Protein AF-A0A6C0LKT4-F1 (afdb_monomer)

Organism: NCBI:txid1070528

Radius of gyration: 14.98 Å; Cα contacts (8 Å, |Δi|>4): 154; chains: 1; bounding box: 38×37×37 Å

Secondary structure (DSSP, 8-state):
----PPP--TT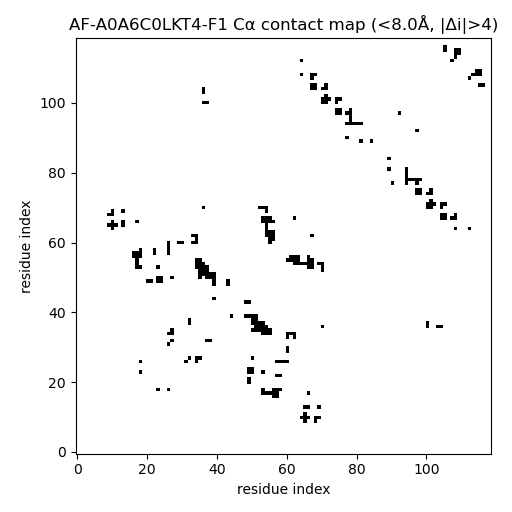TTHHHHS--THHHHHHHHHHGGGTBSS---GGG-STT-PPS-B-BPTT---B-HHHHHHHHHHHHHTTS-GGGS-GGG--SS-HHHHHHHHHHHHHHHHHHH------

pLDDT: mean 83.54, std 14.5, range [35.31, 95.44]

Mean predicted aligned error: 6.66 Å

Sequence (119 aa):
MANKTRKRVPWSGWSKIAPSGKQRTQMYKKCGNKCFLGTKTKKETNPGSDPGFPICKKNTCKISKKGTYAAYVRAREWGNKRRTYKGRSKPRFPQNYYTRIARKAKRILKNMFNVTIKK

Foldseek 3Di:
DPPPDPPDDLLPPVVVFPDDWVQQVVCCVVQNCLFAVADCDPVNVPRGRGGHQGQDGGPDSDGDLSSLVVLLVVLVVQLDDQVVDDDPRHDDDDSVSSVSSNVVSQVCCCPVVVDHDDD

Solvent-accessible surface area (backbone atoms only — not comparable to full-ato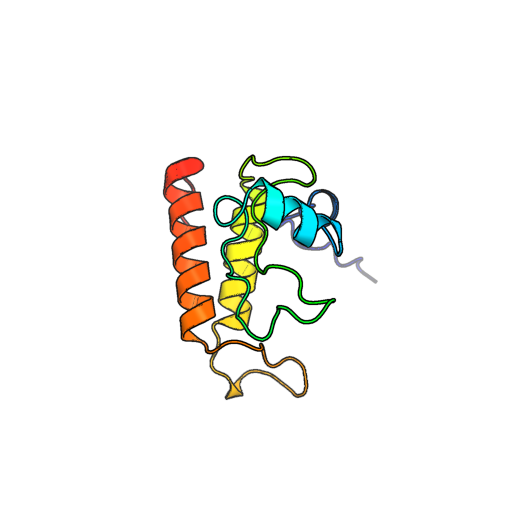m values): 6971 Å² total; per-residue (Å²): 130,86,80,80,73,77,81,91,50,89,34,66,70,33,81,82,42,45,53,59,66,71,51,30,47,55,46,39,74,74,44,34,71,83,30,22,70,35,73,77,51,87,90,38,75,52,94,85,57,59,52,36,47,54,21,21,38,52,101,48,82,49,78,31,75,31,26,29,47,43,33,22,52,53,17,52,69,52,36,46,64,79,87,78,45,66,80,88,68,55,66,93,65,59,40,69,58,24,46,51,37,23,52,53,27,47,49,48,36,35,75,77,64,73,40,84,81,83,132

Nearest PDB structures (foldseek):
  6dbv-assembly1_A  TM=3.074E-01  e=1.916E+00  Escherichia coli K-12
  6oes-assembly1_A  TM=2.998E-01  e=4.236E+00  Mus musculus
  6cg0-assembly1_C  TM=3.347E-01  e=6.109E+00  Mus musculus
  6dbq-assembly1_C  TM=3.021E-01  e=4.502E+00  Escherichia coli K-12

Structure (mmCIF, N/CA/C/O backbone):
data_AF-A0A6C0LKT4-F1
#
_entry.id   AF-A0A6C0LKT4-F1
#
loop_
_atom_site.group_PDB
_atom_site.id
_atom_site.type_symbol
_atom_site.label_atom_id
_atom_site.label_alt_id
_atom_site.label_comp_id
_atom_site.label_asym_id
_atom_site.label_entity_id
_atom_site.label_seq_id
_atom_site.pdbx_PDB_ins_code
_atom_site.Cartn_x
_atom_site.Cartn_y
_atom_site.Cartn_z
_atom_site.occupancy
_atom_site.B_iso_or_equiv
_atom_site.auth_seq_id
_atom_site.auth_comp_id
_atom_site.auth_asym_id
_atom_site.auth_atom_id
_atom_site.pdbx_PDB_model_num
ATOM 1 N N . MET A 1 1 ? -27.394 -13.636 -21.872 1.00 49.47 1 MET A N 1
ATOM 2 C CA . MET A 1 1 ? -25.984 -13.361 -21.501 1.00 49.47 1 MET A CA 1
ATOM 3 C C . MET A 1 1 ? -25.860 -13.456 -19.986 1.00 49.47 1 MET A C 1
ATOM 5 O O . MET A 1 1 ? -26.481 -12.660 -19.296 1.00 49.47 1 MET A O 1
ATOM 9 N N . ALA A 1 2 ? -25.143 -14.444 -19.445 1.00 55.22 2 ALA A N 1
ATOM 10 C CA . ALA A 1 2 ? -24.955 -14.541 -17.997 1.00 55.22 2 ALA A CA 1
ATOM 11 C C . ALA A 1 2 ? -24.184 -13.306 -17.498 1.00 55.22 2 ALA A C 1
ATOM 13 O O . ALA A 1 2 ? -23.037 -13.084 -17.894 1.00 55.22 2 ALA A O 1
ATOM 14 N N . ASN A 1 3 ? -24.812 -12.481 -16.655 1.00 62.38 3 ASN A N 1
ATOM 15 C CA . ASN A 1 3 ? -24.164 -11.321 -16.048 1.00 62.38 3 ASN A CA 1
ATOM 16 C C . ASN A 1 3 ? -22.976 -11.803 -15.206 1.00 62.38 3 ASN A C 1
ATOM 18 O O . AS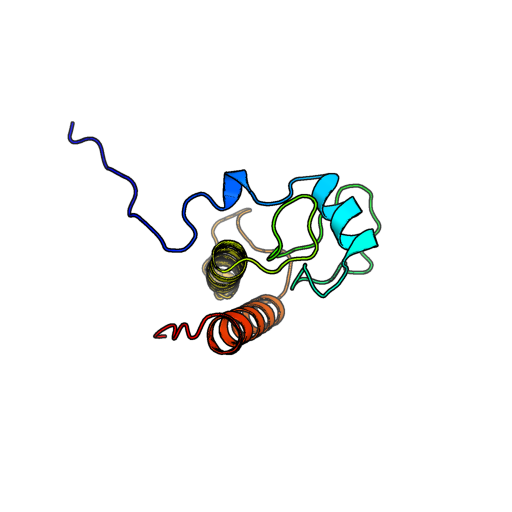N A 1 3 ? -23.147 -12.370 -14.127 1.00 62.38 3 ASN A O 1
ATOM 22 N N . LYS A 1 4 ? -21.755 -11.600 -15.713 1.00 62.22 4 LYS A N 1
ATOM 23 C CA . LYS A 1 4 ? -20.510 -12.008 -15.056 1.00 62.22 4 LYS A CA 1
ATOM 24 C C . LYS A 1 4 ? -20.331 -11.189 -13.777 1.00 62.22 4 LYS A C 1
ATOM 26 O O . LYS A 1 4 ? -19.776 -10.090 -13.794 1.00 62.22 4 LYS A O 1
ATOM 31 N N . THR A 1 5 ? -20.823 -11.708 -12.657 1.00 68.56 5 THR A N 1
ATOM 32 C CA . THR A 1 5 ? -20.659 -11.069 -11.351 1.00 68.56 5 THR A CA 1
ATOM 33 C C . THR A 1 5 ? -19.168 -11.006 -11.012 1.00 68.56 5 THR A C 1
ATOM 35 O O . THR A 1 5 ? -18.410 -11.967 -11.171 1.00 68.56 5 THR A O 1
ATOM 38 N N . ARG A 1 6 ? -18.686 -9.825 -10.605 1.00 71.44 6 ARG A N 1
ATOM 39 C CA . ARG A 1 6 ? -17.270 -9.660 -10.244 1.00 71.44 6 ARG A CA 1
ATOM 40 C C . ARG A 1 6 ? -16.970 -10.508 -9.008 1.00 71.44 6 ARG A C 1
ATOM 42 O O . ARG A 1 6 ? -17.676 -10.399 -8.006 1.00 71.44 6 ARG A O 1
ATOM 49 N N . LYS A 1 7 ? -15.888 -11.297 -9.056 1.00 79.50 7 LYS A N 1
ATOM 50 C CA . LYS A 1 7 ? -15.408 -12.090 -7.912 1.00 79.50 7 LYS A CA 1
ATOM 51 C C . LYS A 1 7 ? -15.291 -11.201 -6.666 1.00 79.50 7 LYS A C 1
ATOM 53 O O . LYS A 1 7 ? -14.658 -10.141 -6.712 1.00 79.50 7 LYS A O 1
ATOM 58 N N . ARG A 1 8 ? -15.892 -11.627 -5.547 1.00 85.06 8 ARG A N 1
ATOM 59 C CA . ARG A 1 8 ? -15.775 -10.929 -4.257 1.00 85.06 8 ARG A CA 1
ATOM 60 C C . ARG A 1 8 ? -14.357 -11.104 -3.722 1.00 85.06 8 ARG A C 1
ATOM 62 O O . ARG A 1 8 ? -13.978 -12.176 -3.270 1.00 85.06 8 ARG A O 1
ATOM 69 N N . VAL A 1 9 ? -13.571 -10.034 -3.790 1.00 90.19 9 VAL A N 1
ATOM 70 C CA . VAL A 1 9 ? -12.185 -10.005 -3.309 1.00 90.19 9 VAL A CA 1
ATOM 71 C C . VAL A 1 9 ? -12.074 -9.318 -1.938 1.00 90.19 9 VAL A C 1
ATOM 73 O O . VAL A 1 9 ? -12.871 -8.420 -1.645 1.00 90.19 9 VAL A O 1
ATOM 76 N N . PRO A 1 10 ? -11.073 -9.660 -1.101 1.00 90.38 10 PRO A N 1
ATOM 77 C CA . PRO A 1 10 ? -10.882 -9.060 0.228 1.00 90.38 10 PRO A CA 1
ATOM 78 C C . PRO A 1 10 ? -10.721 -7.530 0.241 1.00 90.38 10 PRO A C 1
ATOM 80 O O . PRO A 1 10 ? -11.032 -6.877 1.235 1.00 90.38 10 PRO A O 1
ATOM 83 N N . TRP A 1 11 ? -10.262 -6.936 -0.864 1.00 91.19 11 TRP A N 1
ATOM 84 C CA . TRP A 1 11 ? -10.145 -5.482 -1.039 1.00 91.19 11 TRP A CA 1
ATOM 85 C C . TRP A 1 11 ? -11.351 -4.846 -1.749 1.00 91.19 11 TRP A C 1
ATOM 87 O O . TRP A 1 11 ? -11.295 -3.687 -2.167 1.00 91.19 11 TRP A O 1
ATOM 97 N N . SER A 1 12 ? -12.455 -5.580 -1.902 1.00 90.25 12 SER A N 1
ATOM 98 C CA . SER A 1 12 ? -13.667 -5.061 -2.535 1.00 90.25 12 SER A CA 1
ATOM 99 C C . SER A 1 12 ? -14.222 -3.846 -1.781 1.00 90.25 12 SER A C 1
ATOM 101 O O . SER A 1 12 ? -14.253 -3.775 -0.544 1.00 90.25 12 SER A O 1
ATOM 103 N N . GLY A 1 13 ? -14.623 -2.837 -2.557 1.00 90.00 13 GLY A N 1
ATOM 104 C CA . GLY A 1 13 ? -15.084 -1.548 -2.042 1.00 90.00 13 GLY A CA 1
ATOM 105 C C . GLY A 1 13 ? -13.970 -0.604 -1.580 1.00 90.00 13 GLY A C 1
ATOM 106 O O . GLY A 1 13 ? -14.288 0.504 -1.159 1.00 90.00 13 GLY A O 1
ATOM 107 N N . TRP A 1 14 ? -12.684 -0.982 -1.684 1.00 93.00 14 TRP A N 1
ATOM 108 C CA . TRP A 1 14 ? -11.569 -0.091 -1.335 1.00 93.00 14 TRP A CA 1
ATOM 109 C C . TRP A 1 14 ? -11.618 1.235 -2.101 1.00 93.00 14 TRP A C 1
ATOM 111 O O . TRP A 1 14 ? -11.431 2.280 -1.497 1.00 93.00 14 TRP A O 1
ATOM 121 N N . SER A 1 15 ? -11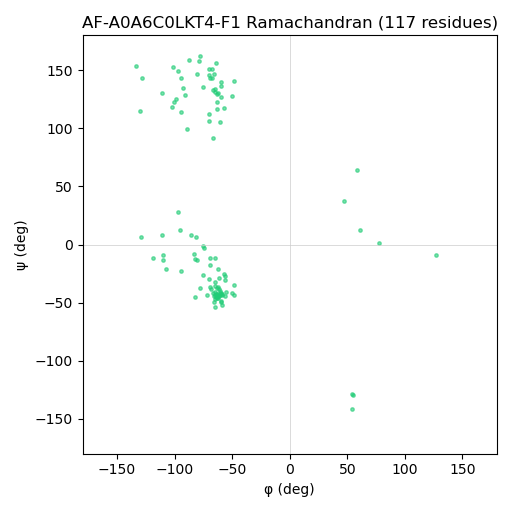.958 1.223 -3.391 1.00 88.69 15 SER A N 1
ATOM 122 C CA . SER A 1 15 ? -12.033 2.438 -4.218 1.00 88.69 15 SER A CA 1
ATOM 123 C C . SER A 1 15 ? -12.978 3.515 -3.672 1.00 88.69 15 SER A C 1
ATOM 125 O O . SER A 1 15 ? -12.710 4.694 -3.858 1.00 88.69 15 SER A O 1
ATOM 127 N N . LYS A 1 16 ? -14.046 3.134 -2.959 1.00 90.69 16 LYS A N 1
ATOM 128 C CA . LYS A 1 16 ? -15.013 4.078 -2.369 1.00 90.69 16 LYS A CA 1
ATOM 129 C C . LYS A 1 16 ? -14.467 4.786 -1.118 1.00 90.69 16 LYS A C 1
ATOM 131 O O . LYS A 1 16 ? -14.901 5.888 -0.770 1.00 90.69 16 LYS A O 1
ATOM 136 N N . ILE A 1 17 ? -13.529 4.139 -0.425 1.00 92.81 17 ILE A N 1
ATOM 137 C CA . ILE A 1 17 ? -12.959 4.592 0.855 1.00 92.81 17 ILE A CA 1
ATOM 138 C C . ILE A 1 17 ? -11.500 5.044 0.746 1.00 92.81 17 ILE A C 1
ATOM 140 O O . ILE A 1 17 ? -10.985 5.661 1.679 1.00 92.81 17 ILE A O 1
ATOM 144 N N . ALA A 1 18 ? -10.831 4.736 -0.361 1.00 91.62 18 ALA A N 1
ATOM 145 C CA . ALA A 1 18 ? -9.465 5.144 -0.632 1.00 91.62 18 ALA A CA 1
ATOM 146 C C . ALA A 1 18 ? -9.391 6.658 -0.883 1.00 91.62 18 ALA A C 1
ATOM 148 O O . ALA A 1 18 ? -10.315 7.223 -1.471 1.00 91.62 18 ALA A O 1
ATOM 149 N N . PRO A 1 19 ? -8.297 7.324 -0.483 1.00 90.81 19 PRO A N 1
ATOM 150 C CA . PRO A 1 19 ? -8.047 8.696 -0.904 1.00 90.81 19 PRO A CA 1
ATOM 151 C C . PRO A 1 19 ? -7.708 8.767 -2.398 1.00 90.81 19 PRO A C 1
ATOM 153 O O . PRO A 1 19 ? -6.980 7.913 -2.913 1.00 90.81 19 PRO A O 1
ATOM 156 N N . SER A 1 20 ? -8.168 9.821 -3.074 1.00 87.56 20 SER A N 1
ATOM 157 C CA . SER A 1 20 ? -7.924 10.067 -4.504 1.00 87.56 20 SER A CA 1
ATOM 158 C C . SER A 1 20 ? -7.366 11.468 -4.778 1.00 87.56 20 SER A C 1
ATOM 160 O O . SER A 1 20 ? -7.770 12.436 -4.132 1.00 87.56 20 SER A O 1
ATOM 162 N N . GLY A 1 21 ? -6.457 11.591 -5.753 1.00 84.31 21 GLY A N 1
ATOM 163 C CA . GLY A 1 21 ? -5.933 12.877 -6.229 1.00 84.31 21 GLY A CA 1
ATOM 164 C C . GLY A 1 21 ? -5.362 13.748 -5.109 1.00 84.31 21 GLY A C 1
ATOM 165 O O . GLY A 1 21 ? -4.622 13.278 -4.241 1.00 84.31 21 GLY A O 1
ATOM 166 N N . LYS A 1 22 ? -5.810 15.013 -5.054 1.00 85.06 22 LYS A N 1
ATOM 167 C CA . LYS A 1 22 ? -5.410 16.001 -4.031 1.00 85.06 22 LYS A CA 1
ATOM 168 C C . LYS A 1 22 ? -5.498 15.460 -2.595 1.00 85.06 22 LYS A C 1
ATOM 170 O O . LYS A 1 22 ? -4.619 15.761 -1.785 1.00 85.06 22 LYS A O 1
ATOM 175 N N . GLN A 1 23 ? -6.474 14.596 -2.295 1.00 87.19 23 GLN A N 1
ATOM 176 C CA . GLN A 1 23 ? -6.613 13.982 -0.970 1.00 87.19 23 GLN A CA 1
ATOM 177 C C . GLN A 1 23 ? -5.410 13.108 -0.605 1.00 87.19 23 GLN A C 1
ATOM 179 O O . GLN A 1 23 ? -4.985 13.105 0.547 1.00 87.19 23 GLN A O 1
ATOM 184 N N . ARG A 1 24 ? -4.812 12.387 -1.564 1.00 87.75 24 ARG A N 1
ATOM 185 C CA . ARG A 1 24 ? -3.607 11.576 -1.316 1.00 87.75 24 ARG A CA 1
ATOM 186 C C . ARG A 1 24 ? -2.440 12.467 -0.929 1.00 87.75 24 ARG A C 1
ATOM 188 O O . ARG A 1 24 ? -1.722 12.158 0.017 1.00 87.75 24 ARG A O 1
ATOM 195 N N . THR A 1 25 ? -2.287 13.596 -1.614 1.00 85.31 25 THR A N 1
ATOM 196 C CA . THR A 1 25 ? -1.245 14.576 -1.302 1.00 85.31 25 THR A CA 1
ATOM 197 C C .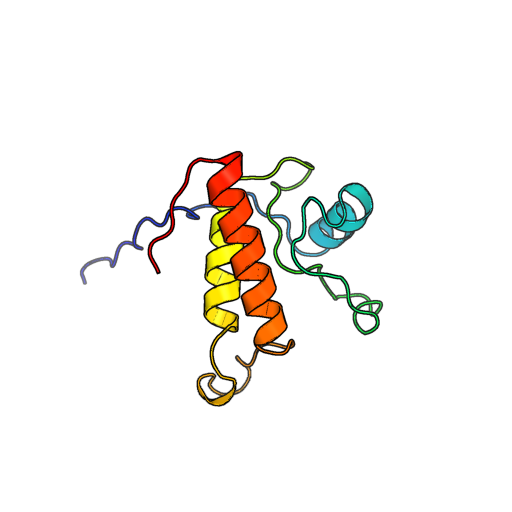 THR A 1 25 ? -1.439 15.205 0.078 1.00 85.31 25 THR A C 1
ATOM 199 O O . THR A 1 25 ? -0.485 15.242 0.853 1.00 85.31 25 THR A O 1
ATOM 202 N N . GLN A 1 26 ? -2.655 15.636 0.424 1.00 87.62 26 GLN A N 1
ATOM 203 C CA . GLN A 1 26 ? -2.961 16.186 1.752 1.00 87.62 26 GLN A CA 1
ATOM 204 C C . GLN A 1 26 ? -2.759 15.149 2.862 1.00 87.62 26 GLN A C 1
ATOM 206 O O . GLN A 1 26 ? -2.095 15.415 3.862 1.00 87.62 26 GLN A O 1
ATOM 211 N N . MET A 1 27 ? -3.255 13.928 2.665 1.00 89.56 27 MET A N 1
ATOM 212 C CA . MET A 1 27 ? -3.072 12.850 3.631 1.00 89.56 27 MET A CA 1
ATOM 213 C C . MET A 1 27 ? -1.614 12.438 3.788 1.00 89.56 27 MET A C 1
ATOM 215 O O . MET A 1 27 ? -1.218 12.047 4.879 1.00 89.56 27 MET A O 1
ATOM 219 N N . TYR A 1 28 ? -0.801 12.514 2.739 1.00 87.31 28 TYR A N 1
ATOM 220 C CA . TYR A 1 28 ? 0.627 12.245 2.864 1.00 87.31 28 TYR A CA 1
ATOM 221 C C . TYR A 1 28 ? 1.344 13.335 3.656 1.00 87.31 28 TYR A C 1
ATOM 223 O O . TYR A 1 28 ? 2.207 13.002 4.457 1.00 87.31 28 TYR A O 1
ATOM 231 N N . LYS A 1 29 ? 0.953 14.610 3.514 1.00 86.44 29 LYS A N 1
ATOM 232 C CA . LYS A 1 29 ? 1.463 15.684 4.383 1.00 86.44 29 LYS A CA 1
ATOM 233 C C . LYS A 1 29 ? 1.110 15.436 5.857 1.00 86.44 29 LYS A C 1
ATOM 235 O O . LYS A 1 29 ? 1.949 15.653 6.717 1.00 86.44 29 LYS A O 1
ATOM 240 N N . LYS A 1 30 ? -0.103 14.942 6.141 1.00 89.06 30 LYS A N 1
ATOM 241 C CA . LYS A 1 30 ? -0.595 14.719 7.514 1.00 89.06 30 LYS A CA 1
ATOM 242 C C . LYS A 1 30 ? -0.120 13.407 8.155 1.00 89.06 30 LYS A C 1
ATOM 244 O O . LYS A 1 30 ? 0.245 13.385 9.320 1.00 89.06 30 LYS A O 1
ATOM 249 N N . CYS A 1 31 ? -0.183 12.297 7.422 1.00 90.12 31 CYS A N 1
ATOM 250 C CA . CYS A 1 31 ? 0.066 10.949 7.944 1.00 90.12 31 CYS A CA 1
ATOM 251 C C . CYS A 1 31 ? 1.401 10.346 7.468 1.00 90.12 31 CYS A C 1
ATOM 253 O O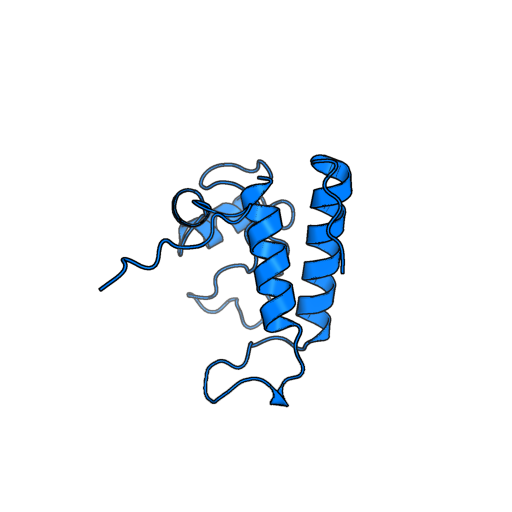 . CYS A 1 31 ? 1.878 9.372 8.051 1.00 90.12 31 CYS A O 1
ATOM 255 N N . GLY A 1 32 ? 1.964 10.848 6.365 1.00 86.81 32 GLY A N 1
ATOM 256 C CA . GLY A 1 32 ? 3.223 10.374 5.789 1.00 86.81 32 GLY A CA 1
ATOM 257 C C . GLY A 1 32 ? 3.277 8.869 5.506 1.00 86.81 32 GLY A C 1
ATOM 258 O O . GLY A 1 32 ? 2.297 8.231 5.103 1.00 86.81 32 GLY A O 1
ATOM 259 N N . ASN A 1 33 ? 4.451 8.291 5.763 1.00 85.38 33 ASN A N 1
ATOM 260 C CA . ASN A 1 33 ? 4.786 6.891 5.482 1.00 85.38 33 ASN A CA 1
ATOM 261 C C . ASN A 1 33 ? 3.971 5.871 6.297 1.00 85.38 33 ASN A C 1
ATOM 263 O O . ASN A 1 33 ? 3.985 4.682 5.981 1.00 85.38 33 ASN A O 1
ATOM 267 N N . LYS A 1 34 ? 3.230 6.313 7.322 1.00 88.38 34 LYS A N 1
ATOM 268 C CA . LYS A 1 34 ? 2.296 5.452 8.061 1.00 88.38 34 LYS A CA 1
ATOM 269 C C . LYS A 1 34 ? 1.147 4.974 7.175 1.00 88.38 34 LYS A C 1
ATOM 271 O O . LYS A 1 34 ? 0.680 3.850 7.320 1.00 88.38 34 LYS A O 1
ATOM 276 N N . CYS A 1 35 ? 0.688 5.831 6.263 1.00 90.50 35 CYS A N 1
ATOM 277 C CA . CYS A 1 35 ? -0.493 5.583 5.436 1.00 90.50 35 CYS A CA 1
ATOM 278 C C . CYS A 1 35 ? -0.194 5.334 3.962 1.00 90.50 35 CYS A C 1
ATOM 280 O O . CYS A 1 35 ? -1.098 4.933 3.225 1.00 90.50 35 CYS A O 1
ATOM 282 N N . PHE A 1 36 ? 1.051 5.545 3.545 1.00 90.12 36 PHE A N 1
ATOM 283 C CA . PHE A 1 36 ? 1.504 5.366 2.176 1.00 90.12 36 PHE A CA 1
ATOM 284 C C . PHE A 1 36 ? 2.758 4.504 2.185 1.00 90.12 36 PHE A C 1
ATOM 286 O O . PHE A 1 36 ? 3.788 4.885 2.735 1.00 90.12 36 PHE A O 1
ATOM 293 N N . LEU A 1 37 ? 2.659 3.313 1.594 1.00 87.62 37 LEU A N 1
ATOM 294 C CA . LEU A 1 37 ? 3.790 2.384 1.531 1.00 87.62 37 LEU A CA 1
ATOM 295 C C . LEU A 1 37 ? 4.773 2.726 0.406 1.00 87.62 37 LEU A C 1
ATOM 297 O O . LEU A 1 37 ? 5.881 2.186 0.385 1.00 87.62 37 LEU A O 1
ATOM 301 N N . GLY A 1 38 ? 4.367 3.603 -0.516 1.00 77.88 38 GLY A N 1
ATOM 302 C CA . GLY A 1 38 ? 5.234 4.202 -1.520 1.00 77.88 38 GLY A CA 1
ATOM 303 C C . GLY A 1 38 ? 5.767 5.559 -1.068 1.00 77.88 38 GLY A C 1
ATOM 304 O O . GLY A 1 38 ? 5.067 6.339 -0.430 1.00 77.88 38 GLY A O 1
ATOM 305 N N . THR A 1 39 ? 7.014 5.842 -1.425 1.00 67.50 39 THR A N 1
ATOM 306 C CA . THR A 1 39 ? 7.654 7.146 -1.212 1.00 67.50 39 THR A CA 1
ATOM 307 C C . THR A 1 39 ? 7.234 8.143 -2.285 1.00 67.50 39 THR A C 1
ATOM 309 O O . THR A 1 39 ? 7.126 7.749 -3.447 1.00 67.50 39 THR A O 1
ATOM 312 N N . LYS A 1 40 ? 7.137 9.430 -1.928 1.00 61.81 40 LYS A N 1
ATOM 313 C CA . LYS A 1 40 ? 7.331 10.514 -2.900 1.00 61.81 40 LYS A CA 1
ATOM 314 C C . LYS A 1 40 ? 8.810 10.560 -3.290 1.00 61.81 40 LYS A C 1
ATOM 316 O O . LYS A 1 40 ? 9.664 10.819 -2.449 1.00 61.81 40 LYS A O 1
ATOM 321 N N . THR A 1 41 ? 9.141 10.237 -4.528 1.00 54.09 41 THR A N 1
ATOM 322 C CA . THR A 1 41 ? 10.496 10.386 -5.071 1.00 54.09 41 THR A CA 1
ATOM 323 C C . THR A 1 41 ? 10.782 11.840 -5.455 1.00 54.09 41 THR A C 1
ATOM 325 O O . THR A 1 41 ? 9.874 12.624 -5.692 1.00 54.09 41 THR A O 1
ATOM 328 N N . LYS A 1 42 ? 12.058 12.238 -5.530 1.00 42.19 42 LYS A N 1
ATOM 329 C CA . LYS A 1 42 ? 12.451 13.632 -5.823 1.00 42.19 42 LYS A CA 1
ATOM 330 C C . LYS A 1 42 ? 12.005 14.140 -7.209 1.00 42.19 42 LYS A C 1
ATOM 332 O O . LYS A 1 42 ? 11.847 15.334 -7.377 1.00 42.19 42 LYS A O 1
ATOM 337 N N . LYS A 1 43 ? 11.721 13.254 -8.178 1.00 42.12 43 LYS A N 1
ATOM 338 C CA . LYS A 1 43 ? 11.079 13.597 -9.472 1.00 42.12 43 LYS A CA 1
ATOM 339 C C . LYS A 1 43 ? 9.540 13.720 -9.381 1.00 42.12 43 LYS A C 1
ATOM 341 O O . LYS A 1 43 ? 8.870 13.807 -10.405 1.00 42.12 43 LYS A O 1
ATOM 346 N N . GLU A 1 44 ? 8.969 13.637 -8.177 1.00 45.81 44 GLU A N 1
ATOM 347 C CA . GLU A 1 44 ? 7.530 13.735 -7.857 1.00 45.81 44 GLU A CA 1
ATOM 348 C C . GLU A 1 44 ? 7.177 15.016 -7.082 1.00 45.81 44 GLU A C 1
ATOM 350 O O . GLU A 1 44 ? 6.045 15.177 -6.628 1.00 45.81 44 GLU A O 1
ATOM 355 N N . THR A 1 45 ? 8.127 15.945 -6.942 1.00 41.31 45 THR A N 1
ATOM 356 C CA . THR A 1 45 ? 7.857 17.339 -6.548 1.00 41.31 45 THR A CA 1
ATOM 357 C C . THR A 1 45 ? 7.118 18.119 -7.637 1.00 41.31 45 THR A C 1
ATOM 359 O O . THR A 1 45 ? 6.562 19.172 -7.339 1.00 41.31 45 THR A O 1
ATOM 362 N N . ASN A 1 46 ? 7.020 17.578 -8.858 1.00 43.38 46 ASN A N 1
ATOM 363 C CA . ASN A 1 46 ? 6.134 18.108 -9.890 1.00 43.38 46 ASN A CA 1
ATOM 364 C C . ASN A 1 46 ? 4.660 17.993 -9.436 1.00 43.38 46 ASN A C 1
ATOM 366 O O . ASN A 1 46 ? 4.231 16.896 -9.034 1.00 43.38 46 ASN A O 1
ATOM 370 N N . PRO A 1 47 ? 3.871 19.083 -9.504 1.00 35.31 47 PRO A N 1
ATOM 371 C CA . PRO A 1 47 ? 2.451 19.072 -9.162 1.00 35.31 47 PRO A CA 1
ATOM 372 C C . PRO A 1 47 ? 1.714 18.029 -10.020 1.00 35.31 47 PRO A C 1
ATOM 374 O O . PRO A 1 47 ? 1.723 18.101 -11.242 1.00 35.31 47 PRO A O 1
ATOM 377 N N . GLY A 1 48 ? 1.126 17.012 -9.375 1.00 42.47 48 GLY A N 1
ATOM 378 C CA . GLY A 1 48 ? 0.413 15.906 -10.044 1.00 42.47 48 GLY A CA 1
ATOM 379 C C . GLY A 1 48 ? 0.862 14.493 -9.648 1.00 42.47 48 GLY A C 1
ATOM 380 O O . GLY A 1 48 ? 0.201 13.515 -9.993 1.00 42.47 48 GLY A O 1
ATOM 381 N N . SER A 1 49 ? 1.952 14.356 -8.886 1.00 53.00 49 SER A N 1
ATOM 382 C CA . SER A 1 49 ? 2.460 13.046 -8.456 1.00 53.00 49 SER A CA 1
ATOM 383 C C . SER A 1 49 ? 1.845 12.591 -7.125 1.00 53.00 49 SER A C 1
ATOM 385 O O . SER A 1 49 ? 2.272 13.008 -6.043 1.00 53.00 49 SER A O 1
ATOM 387 N N . ASP A 1 50 ? 0.841 11.717 -7.183 1.00 58.84 50 ASP A N 1
ATOM 388 C CA . ASP A 1 50 ? 0.209 11.186 -5.974 1.00 58.84 50 ASP A CA 1
ATOM 389 C C . ASP A 1 50 ? 1.084 10.136 -5.263 1.00 58.84 50 ASP A C 1
ATOM 391 O O . ASP A 1 50 ? 1.569 9.198 -5.904 1.00 58.84 50 ASP A O 1
ATOM 395 N N . PRO A 1 51 ? 1.214 10.197 -3.922 1.00 63.88 51 PRO A N 1
ATOM 396 C CA . PRO A 1 51 ? 1.944 9.193 -3.161 1.00 63.88 51 PRO A CA 1
ATOM 397 C C . PRO A 1 51 ? 1.329 7.803 -3.358 1.00 63.88 51 PRO A C 1
ATOM 399 O O . PRO A 1 51 ? 0.118 7.576 -3.206 1.00 63.88 51 PRO A O 1
ATOM 402 N N . GLY A 1 52 ? 2.185 6.860 -3.749 1.00 79.50 52 GLY A N 1
ATOM 403 C CA . GLY A 1 52 ? 1.800 5.499 -4.098 1.00 79.50 52 GLY A CA 1
ATOM 404 C C . GLY A 1 52 ? 1.285 4.695 -2.903 1.00 79.50 52 GLY A C 1
ATOM 405 O O . GLY A 1 52 ? 1.712 4.887 -1.768 1.00 79.50 52 GLY A O 1
ATOM 406 N N . PHE A 1 53 ? 0.400 3.735 -3.182 1.00 88.94 53 PHE A N 1
ATOM 407 C CA . PHE A 1 53 ? -0.015 2.688 -2.236 1.00 88.94 53 PHE A CA 1
ATOM 408 C C . PHE A 1 53 ? -0.636 3.188 -0.918 1.00 88.94 53 PHE A C 1
ATOM 410 O O . PHE A 1 53 ? -0.072 2.943 0.154 1.00 88.94 53 PHE A O 1
ATOM 417 N N . PRO A 1 54 ? -1.804 3.857 -0.974 1.00 92.75 54 PRO A N 1
ATOM 418 C CA . PRO A 1 54 ? -2.549 4.223 0.218 1.00 92.75 54 PRO A CA 1
ATOM 419 C C . PRO A 1 54 ? -3.062 2.965 0.919 1.00 92.75 54 PRO A C 1
ATOM 421 O O . PRO A 1 54 ? -3.652 2.087 0.288 1.00 92.75 54 PRO A O 1
ATOM 424 N N . ILE A 1 55 ? -2.868 2.909 2.232 1.00 94.56 55 ILE A N 1
ATOM 425 C CA . ILE A 1 55 ? -3.379 1.838 3.097 1.00 94.56 55 ILE A CA 1
ATOM 426 C C . ILE A 1 55 ? -4.349 2.348 4.167 1.00 94.56 55 ILE A C 1
ATOM 428 O O . ILE A 1 55 ? -5.037 1.545 4.795 1.00 94.56 55 ILE A O 1
ATOM 432 N N . CYS A 1 56 ? -4.443 3.666 4.361 1.00 94.75 56 CYS A N 1
ATOM 433 C CA . CYS A 1 56 ? -5.388 4.294 5.286 1.00 94.75 56 CYS A CA 1
ATOM 434 C C . CYS A 1 56 ? -6.656 4.776 4.583 1.00 94.75 56 CYS A C 1
ATOM 436 O O . CYS A 1 56 ? -6.616 5.170 3.416 1.00 94.75 56 CYS A O 1
ATOM 438 N N . LYS A 1 57 ? -7.783 4.765 5.305 1.00 93.38 57 LYS A N 1
ATOM 439 C CA . LYS A 1 57 ? -9.057 5.300 4.795 1.00 93.38 57 LYS A CA 1
ATOM 440 C C . LYS A 1 57 ? -8.944 6.812 4.592 1.00 93.38 57 LYS A C 1
ATOM 442 O O . LYS A 1 57 ? -8.276 7.473 5.391 1.00 93.38 57 LYS A O 1
ATOM 447 N N . LYS A 1 58 ? -9.632 7.353 3.580 1.00 90.69 58 LYS A N 1
ATOM 448 C CA . LYS A 1 58 ? -9.697 8.800 3.321 1.00 90.69 58 LYS A CA 1
ATOM 449 C C . LYS A 1 58 ? -10.023 9.582 4.600 1.00 90.69 58 LYS A C 1
ATOM 451 O O . LYS A 1 58 ? -10.806 9.113 5.422 1.00 90.69 58 LYS A O 1
ATOM 456 N N . ASN A 1 59 ? -9.387 10.739 4.771 1.00 87.88 59 ASN A N 1
ATOM 457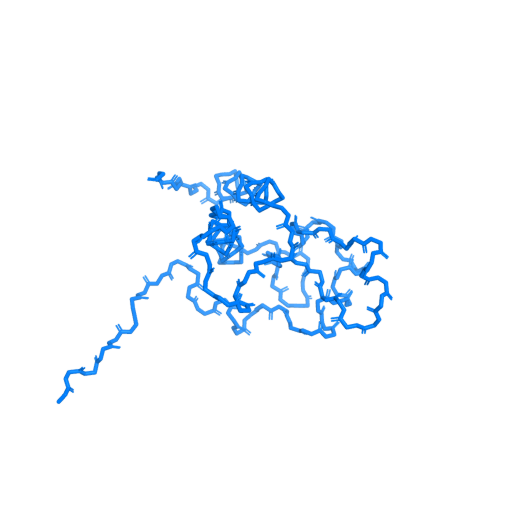 C CA . ASN A 1 59 ? -9.519 11.633 5.933 1.00 87.88 59 ASN A CA 1
ATOM 458 C C . ASN A 1 59 ? -9.100 11.035 7.291 1.00 87.88 59 ASN A C 1
ATOM 460 O O . ASN A 1 59 ? -9.351 11.636 8.331 1.00 87.88 59 ASN A O 1
ATOM 464 N N . THR A 1 60 ? -8.419 9.883 7.315 1.00 91.50 60 THR A N 1
ATOM 465 C CA . THR A 1 60 ? -7.936 9.263 8.560 1.00 91.50 60 THR A CA 1
ATOM 466 C C . THR A 1 60 ? -6.485 8.812 8.435 1.00 91.50 60 THR A C 1
ATOM 468 O O . THR A 1 60 ? -6.043 8.424 7.358 1.00 91.50 60 THR A O 1
ATOM 471 N N . CYS A 1 61 ? -5.761 8.747 9.553 1.00 92.12 61 CYS A N 1
ATOM 472 C CA . CYS A 1 61 ? -4.455 8.079 9.60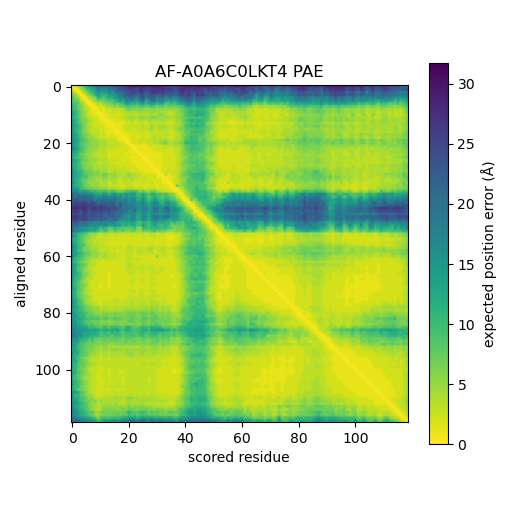5 1.00 92.12 61 CYS A CA 1
ATOM 473 C C . CYS A 1 61 ? -4.552 6.631 10.134 1.00 92.12 61 CYS A C 1
ATOM 475 O O . CYS A 1 61 ? -3.614 6.125 10.756 1.00 92.12 61 CYS A O 1
ATOM 477 N N . LYS A 1 62 ? -5.708 5.973 9.934 1.00 93.50 62 LYS A N 1
ATOM 478 C CA . LYS A 1 62 ? -5.990 4.612 10.415 1.00 93.50 62 LYS A CA 1
ATOM 479 C C . LYS A 1 62 ? -5.825 3.599 9.283 1.00 93.50 62 LYS A C 1
ATOM 481 O O . LYS A 1 62 ? -6.495 3.696 8.251 1.00 93.50 62 LYS A O 1
ATOM 486 N N . ILE A 1 63 ? -4.950 2.618 9.496 1.00 94.19 63 ILE A N 1
ATOM 487 C CA . ILE A 1 63 ? -4.665 1.549 8.532 1.00 94.19 63 ILE A CA 1
ATOM 488 C C . ILE A 1 63 ? -5.917 0.687 8.343 1.00 94.19 63 ILE A C 1
ATOM 490 O O . ILE A 1 63 ? -6.577 0.294 9.303 1.00 94.19 63 ILE A O 1
ATOM 494 N N . SER A 1 64 ? -6.255 0.388 7.091 1.00 95.19 64 SER A N 1
ATOM 495 C CA . SER A 1 64 ? -7.394 -0.448 6.729 1.00 95.19 64 SER A CA 1
ATOM 496 C C . SER A 1 64 ? -6.932 -1.771 6.142 1.00 95.19 64 SER A C 1
ATOM 498 O O . SER A 1 64 ? -6.206 -1.780 5.152 1.00 95.19 64 SER A O 1
ATOM 500 N N . LYS A 1 65 ? -7.474 -2.884 6.650 1.00 95.06 65 LYS A N 1
ATOM 501 C CA . LYS A 1 65 ? -7.274 -4.232 6.091 1.00 95.06 65 LYS A CA 1
ATOM 502 C C . LYS A 1 65 ? -7.494 -4.277 4.574 1.00 95.06 65 LYS A C 1
ATOM 504 O O . LYS A 1 65 ? -6.685 -4.853 3.851 1.00 95.06 65 LYS A O 1
ATOM 509 N N . LYS A 1 66 ? -8.552 -3.617 4.084 1.00 94.56 66 LYS A N 1
ATOM 510 C CA . LYS A 1 66 ? -8.881 -3.539 2.650 1.00 94.56 66 LYS A CA 1
ATOM 511 C C . LYS A 1 66 ? -7.822 -2.775 1.858 1.00 94.56 66 LYS A C 1
ATOM 513 O O . LYS A 1 66 ? -7.422 -3.228 0.791 1.00 94.56 66 LYS A O 1
ATOM 518 N N . GLY A 1 67 ? -7.354 -1.650 2.397 1.00 93.62 67 GLY A N 1
ATOM 519 C CA . GLY A 1 67 ? -6.318 -0.828 1.773 1.00 93.62 67 GLY A CA 1
ATOM 520 C C . GLY A 1 67 ? -4.971 -1.524 1.725 1.00 93.62 67 GLY A C 1
ATOM 521 O O . GLY A 1 67 ? -4.311 -1.525 0.690 1.00 93.62 67 GLY A O 1
ATOM 522 N N . THR A 1 68 ? -4.597 -2.210 2.803 1.00 95.44 68 THR A N 1
ATOM 523 C CA . THR A 1 68 ? -3.372 -3.007 2.831 1.00 95.44 68 THR A CA 1
ATOM 524 C C . THR A 1 68 ? -3.434 -4.174 1.842 1.00 95.44 68 THR A C 1
ATOM 526 O O . THR A 1 68 ? -2.459 -4.409 1.129 1.00 95.44 68 THR A O 1
ATOM 529 N N . TYR A 1 69 ? -4.578 -4.858 1.720 1.00 95.19 69 TYR A N 1
ATOM 530 C CA . TYR A 1 69 ? -4.771 -5.881 0.684 1.00 95.19 69 TYR A CA 1
ATOM 531 C C . TYR A 1 69 ? -4.688 -5.300 -0.731 1.00 95.19 69 TYR A C 1
ATOM 533 O O . TYR A 1 69 ? -3.984 -5.854 -1.572 1.00 95.19 69 TYR A O 1
ATOM 541 N N . ALA A 1 70 ? -5.353 -4.171 -0.991 1.00 94.38 70 ALA A N 1
ATOM 542 C CA . ALA A 1 70 ? -5.299 -3.502 -2.289 1.00 94.38 70 ALA A CA 1
ATOM 543 C C . ALA A 1 70 ? -3.860 -3.111 -2.659 1.00 94.38 70 ALA A C 1
ATOM 545 O O . ALA A 1 70 ? -3.417 -3.342 -3.785 1.00 94.38 70 ALA A O 1
ATOM 546 N N . ALA A 1 71 ? -3.109 -2.568 -1.697 1.00 94.25 71 ALA A N 1
ATOM 547 C CA . ALA A 1 71 ? -1.708 -2.217 -1.878 1.00 94.25 71 ALA A CA 1
ATOM 548 C C . ALA A 1 71 ? -0.840 -3.451 -2.164 1.00 94.25 71 ALA A C 1
ATOM 550 O O . ALA A 1 71 ? -0.003 -3.404 -3.064 1.00 94.25 71 ALA A O 1
ATOM 551 N N . TYR A 1 72 ? -1.060 -4.558 -1.446 1.00 95.06 72 TYR A N 1
ATOM 552 C CA . TYR A 1 72 ? -0.368 -5.824 -1.689 1.00 95.06 72 TYR A CA 1
ATOM 553 C C . TYR A 1 72 ? -0.605 -6.339 -3.114 1.00 95.06 72 TYR A C 1
ATOM 555 O O . TYR A 1 72 ? 0.359 -6.604 -3.832 1.00 95.06 72 TYR A O 1
ATOM 563 N N . VAL A 1 73 ? -1.869 -6.439 -3.535 1.00 93.06 73 VAL A N 1
ATOM 564 C CA . VAL A 1 73 ? -2.244 -6.942 -4.866 1.00 93.06 73 VAL A CA 1
ATOM 565 C C . VAL A 1 73 ? -1.631 -6.069 -5.951 1.00 93.06 73 VAL A C 1
ATOM 567 O O . VAL A 1 73 ? -0.924 -6.574 -6.821 1.00 93.06 73 VAL A O 1
ATOM 570 N N . ARG A 1 74 ? -1.790 -4.745 -5.843 1.00 91.62 74 ARG A N 1
ATOM 571 C CA . ARG A 1 74 ? -1.244 -3.814 -6.832 1.00 91.62 74 ARG A CA 1
ATOM 572 C C . ARG A 1 74 ? 0.280 -3.888 -6.926 1.00 91.62 74 ARG A C 1
ATOM 574 O O . ARG A 1 74 ? 0.845 -3.812 -8.013 1.00 91.62 74 ARG A O 1
ATOM 581 N N . ALA A 1 75 ? 0.957 -4.058 -5.794 1.00 92.19 75 ALA A N 1
ATOM 582 C CA . ALA A 1 75 ? 2.408 -4.188 -5.758 1.00 92.19 75 ALA A CA 1
ATOM 583 C C . ALA A 1 75 ? 2.885 -5.523 -6.355 1.00 92.19 75 ALA A C 1
ATOM 585 O O . ALA A 1 75 ? 3.974 -5.586 -6.916 1.00 92.19 75 ALA A O 1
ATOM 586 N N . ARG A 1 76 ? 2.082 -6.591 -6.276 1.00 92.62 76 ARG A N 1
ATOM 587 C CA . ARG A 1 76 ? 2.375 -7.866 -6.947 1.00 92.62 76 ARG A CA 1
ATOM 588 C C . ARG A 1 76 ? 2.189 -7.764 -8.455 1.00 92.62 76 ARG A C 1
ATOM 590 O O . ARG A 1 76 ? 3.077 -8.197 -9.180 1.00 92.62 76 ARG A O 1
ATOM 597 N N . GLU A 1 77 ? 1.110 -7.129 -8.911 1.00 89.75 77 GLU A N 1
ATOM 598 C CA . GLU A 1 77 ? 0.864 -6.874 -10.338 1.00 89.75 77 GLU A CA 1
ATOM 599 C C . GLU A 1 77 ? 2.010 -6.097 -10.987 1.00 89.75 77 GLU A C 1
ATOM 601 O O . GLU A 1 77 ? 2.464 -6.462 -12.067 1.00 89.75 77 GLU A O 1
ATOM 606 N N . TRP A 1 78 ? 2.495 -5.052 -10.308 1.00 89.25 78 TRP A N 1
ATOM 607 C CA . TRP A 1 78 ? 3.612 -4.217 -10.761 1.00 89.25 78 TRP A CA 1
ATOM 608 C C . TRP A 1 78 ? 5.000 -4.792 -10.440 1.00 89.25 78 TRP A C 1
ATOM 610 O O . TRP A 1 78 ? 6.018 -4.301 -10.928 1.00 89.25 78 TRP A O 1
ATOM 620 N N . GLY A 1 79 ? 5.056 -5.865 -9.654 1.00 89.25 79 GLY A N 1
ATOM 621 C CA . GLY A 1 79 ? 6.272 -6.601 -9.320 1.00 89.25 79 GLY A CA 1
ATOM 622 C C . GLY A 1 79 ? 6.656 -7.675 -10.341 1.00 89.25 79 GLY A C 1
ATOM 623 O O . GLY A 1 79 ? 7.567 -8.454 -10.057 1.00 89.25 79 GLY A O 1
ATOM 624 N N . ASN A 1 80 ? 5.987 -7.750 -11.497 1.00 89.12 80 ASN A N 1
ATOM 625 C CA . ASN A 1 80 ? 6.360 -8.646 -12.595 1.00 89.12 80 ASN A CA 1
ATOM 626 C C . ASN A 1 80 ? 7.554 -8.107 -13.402 1.00 89.12 80 ASN A C 1
ATOM 628 O O . ASN A 1 80 ? 7.884 -6.919 -13.337 1.00 89.12 80 ASN A O 1
ATOM 632 N N . LYS A 1 81 ? 8.211 -8.988 -14.173 1.00 87.94 81 LYS A N 1
ATOM 633 C CA . LYS A 1 81 ? 9.343 -8.617 -15.040 1.00 87.94 81 LYS A CA 1
ATOM 634 C C . LYS A 1 81 ? 8.890 -7.575 -16.068 1.00 87.94 81 LYS A C 1
ATOM 636 O O . LYS A 1 81 ? 7.831 -7.711 -16.659 1.00 87.94 81 LYS A O 1
ATOM 641 N N . ARG A 1 82 ? 9.716 -6.568 -16.368 1.00 84.06 82 ARG A N 1
ATOM 642 C CA . ARG A 1 82 ? 9.340 -5.453 -17.268 1.00 84.06 82 ARG A CA 1
ATOM 643 C C . ARG A 1 82 ? 8.872 -5.902 -18.668 1.00 84.06 82 ARG A C 1
ATOM 645 O O . ARG A 1 82 ? 8.050 -5.223 -19.275 1.00 84.06 82 ARG A O 1
ATOM 652 N N . ARG A 1 83 ? 9.347 -7.060 -19.142 1.00 86.12 83 ARG A N 1
ATOM 653 C CA . ARG A 1 83 ? 8.942 -7.691 -20.412 1.00 86.12 83 ARG A CA 1
ATOM 654 C C . ARG A 1 83 ? 7.505 -8.229 -20.439 1.00 86.12 83 ARG A C 1
ATOM 656 O O . ARG A 1 83 ? 6.981 -8.463 -21.515 1.00 86.12 83 ARG A O 1
ATOM 663 N N . THR A 1 84 ? 6.861 -8.430 -19.286 1.00 87.75 84 THR A N 1
ATOM 664 C CA . THR A 1 84 ? 5.491 -8.976 -19.227 1.00 87.75 84 THR A CA 1
ATOM 665 C C . THR A 1 84 ? 4.413 -7.917 -19.462 1.00 87.75 84 THR A C 1
ATOM 667 O O . THR A 1 84 ? 3.249 -8.265 -19.631 1.00 87.75 84 THR A O 1
ATOM 670 N N . TYR A 1 85 ? 4.762 -6.628 -19.439 1.00 87.56 85 TYR A N 1
ATOM 671 C CA . TYR A 1 85 ? 3.808 -5.532 -19.624 1.00 87.56 85 TYR A CA 1
ATOM 672 C C . TYR A 1 85 ? 3.727 -5.116 -21.092 1.00 87.56 85 TYR A C 1
ATOM 674 O O . TYR A 1 85 ? 4.751 -4.891 -21.740 1.00 87.56 85 TYR A O 1
ATOM 682 N N . LYS A 1 86 ? 2.502 -4.936 -21.594 1.00 86.50 86 LYS A N 1
ATOM 683 C CA . LYS A 1 86 ? 2.233 -4.499 -22.970 1.00 86.50 86 LYS A CA 1
ATOM 684 C C . LYS A 1 86 ? 2.134 -2.968 -23.050 1.00 86.50 86 LYS A C 1
ATOM 686 O O . LYS A 1 86 ? 1.394 -2.350 -22.280 1.00 86.50 86 LYS A O 1
ATOM 691 N N . GLY A 1 87 ? 2.868 -2.347 -23.973 1.00 83.44 87 GLY A N 1
ATOM 692 C CA . GLY A 1 87 ? 2.783 -0.907 -24.260 1.00 83.44 87 GLY A CA 1
ATOM 693 C C . GLY A 1 87 ? 2.995 0.005 -23.039 1.00 83.44 87 GLY A C 1
ATOM 694 O O . GLY A 1 87 ? 3.961 -0.151 -22.287 1.00 83.44 87 GLY A O 1
ATOM 695 N N . ARG A 1 88 ? 2.068 0.954 -22.840 1.00 77.00 88 ARG A N 1
ATOM 696 C CA . ARG A 1 88 ? 2.099 1.991 -21.784 1.00 77.00 88 ARG A CA 1
ATOM 697 C C . ARG A 1 88 ? 1.745 1.487 -20.377 1.00 77.00 88 ARG A C 1
ATOM 699 O O . ARG A 1 88 ? 1.802 2.254 -19.425 1.00 77.00 88 ARG A O 1
ATOM 706 N N . SER A 1 89 ? 1.419 0.203 -20.213 1.00 78.62 89 SER A N 1
ATOM 707 C CA . SER A 1 89 ? 1.101 -0.387 -18.898 1.00 78.62 89 SER A CA 1
ATOM 708 C C . SER A 1 89 ? 2.326 -0.604 -17.996 1.00 78.62 89 SER A C 1
ATOM 710 O O . SER A 1 89 ? 2.188 -1.046 -16.853 1.00 78.62 89 SER A O 1
ATOM 712 N N . LYS A 1 90 ? 3.528 -0.299 -18.501 1.00 82.31 90 LYS A N 1
ATOM 713 C CA . LYS A 1 90 ? 4.790 -0.463 -17.780 1.00 82.31 90 LYS A CA 1
ATOM 714 C C . LYS A 1 90 ? 4.817 0.436 -16.539 1.00 82.31 90 LYS A C 1
ATOM 716 O O . LYS A 1 90 ? 4.703 1.655 -16.663 1.00 82.31 90 LYS A O 1
ATOM 721 N N . PRO A 1 91 ? 5.009 -0.141 -15.345 1.00 83.06 91 PRO A N 1
ATOM 722 C CA . PRO A 1 91 ? 5.065 0.647 -14.132 1.00 83.06 91 PRO A CA 1
ATOM 723 C C . PRO A 1 91 ? 6.357 1.482 -14.075 1.00 83.06 91 PRO A C 1
ATOM 725 O O . PRO A 1 91 ? 7.394 1.115 -14.637 1.00 83.06 91 PRO A O 1
ATOM 728 N N . ARG A 1 92 ? 6.278 2.632 -13.397 1.00 79.44 92 ARG A N 1
ATOM 729 C CA . ARG A 1 92 ? 7.348 3.642 -13.347 1.00 79.44 92 ARG A CA 1
ATOM 730 C C . ARG A 1 92 ? 8.603 3.137 -12.634 1.00 79.44 92 ARG A C 1
ATOM 732 O O . ARG A 1 92 ? 9.711 3.391 -13.096 1.00 79.44 92 ARG A O 1
ATOM 739 N N . PHE A 1 93 ? 8.429 2.460 -11.500 1.00 83.00 93 PHE A N 1
ATOM 740 C CA . PHE A 1 93 ? 9.534 2.060 -10.629 1.00 83.00 93 PHE A CA 1
ATOM 741 C C . PHE A 1 93 ? 10.132 0.701 -11.028 1.00 83.00 93 PHE A C 1
ATOM 743 O O . PHE A 1 93 ? 9.473 -0.099 -11.697 1.00 83.00 93 PHE A O 1
ATOM 750 N N . PRO A 1 94 ? 11.381 0.403 -10.622 1.00 85.38 94 PRO A N 1
ATOM 751 C CA . PRO A 1 94 ? 11.961 -0.917 -10.836 1.00 85.38 94 PRO A CA 1
ATOM 752 C C . PRO A 1 94 ? 11.187 -1.993 -10.069 1.00 85.38 94 PRO A C 1
ATOM 754 O O . PRO A 1 94 ? 10.580 -1.733 -9.029 1.00 85.38 94 PRO A O 1
ATOM 757 N N . GLN A 1 95 ? 11.279 -3.236 -10.537 1.00 88.94 95 GLN A N 1
ATOM 758 C CA . GLN A 1 95 ? 10.606 -4.390 -9.934 1.00 88.94 95 GLN A CA 1
ATOM 759 C C . GLN A 1 95 ? 10.847 -4.489 -8.415 1.00 88.94 95 GLN A C 1
ATOM 761 O O . GLN A 1 95 ? 9.913 -4.716 -7.644 1.00 88.94 95 GLN A O 1
ATOM 766 N N . ASN A 1 96 ? 12.085 -4.238 -7.975 1.00 88.31 96 ASN A N 1
ATOM 767 C CA . ASN A 1 96 ? 12.491 -4.301 -6.568 1.00 88.31 96 ASN A CA 1
ATOM 768 C C . ASN A 1 96 ? 11.746 -3.313 -5.657 1.00 88.31 96 ASN A C 1
ATOM 770 O O . ASN A 1 96 ? 11.547 -3.586 -4.472 1.00 88.31 96 ASN A O 1
ATOM 774 N N . TYR A 1 97 ? 11.302 -2.176 -6.195 1.00 89.31 97 TYR A N 1
ATOM 775 C CA . TYR A 1 97 ? 10.481 -1.224 -5.453 1.00 89.31 97 TYR A CA 1
ATOM 776 C C . TYR A 1 97 ? 9.120 -1.843 -5.114 1.00 89.31 97 TYR A C 1
ATOM 778 O O . TYR A 1 97 ? 8.707 -1.870 -3.953 1.00 89.31 97 TYR A O 1
ATOM 786 N N . TYR A 1 98 ? 8.455 -2.426 -6.111 1.00 90.44 98 TYR A N 1
ATOM 787 C CA . TYR A 1 98 ? 7.143 -3.041 -5.933 1.00 90.44 98 TYR A CA 1
ATOM 788 C C . TYR A 1 98 ? 7.199 -4.309 -5.080 1.00 90.44 98 TYR A C 1
ATOM 790 O O . TYR A 1 98 ? 6.348 -4.499 -4.212 1.00 90.44 98 TYR A O 1
ATOM 798 N N . THR A 1 99 ? 8.238 -5.137 -5.219 1.00 91.62 99 THR A N 1
ATOM 799 C CA . THR A 1 99 ? 8.409 -6.312 -4.347 1.00 91.62 99 THR A CA 1
ATOM 800 C C . THR A 1 99 ? 8.615 -5.914 -2.884 1.00 91.62 99 THR A C 1
ATOM 802 O O . THR A 1 99 ? 8.046 -6.550 -1.993 1.00 91.62 99 THR A O 1
ATOM 805 N N . ARG A 1 100 ? 9.347 -4.824 -2.609 1.00 91.50 100 ARG A N 1
ATOM 806 C CA . ARG A 1 100 ? 9.503 -4.269 -1.254 1.00 91.50 100 ARG A CA 1
ATOM 807 C C . ARG A 1 100 ? 8.168 -3.802 -0.673 1.00 91.50 100 ARG A C 1
ATOM 809 O O . ARG A 1 100 ? 7.870 -4.116 0.480 1.00 91.50 100 ARG A O 1
ATOM 816 N N . ILE A 1 101 ? 7.349 -3.107 -1.461 1.00 92.50 101 ILE A N 1
ATOM 817 C CA . ILE A 1 101 ? 6.010 -2.667 -1.038 1.00 92.50 101 ILE A CA 1
ATOM 818 C C . ILE A 1 101 ? 5.100 -3.862 -0.759 1.00 92.50 101 ILE A C 1
ATOM 820 O O . ILE A 1 101 ? 4.459 -3.902 0.291 1.00 92.50 101 ILE A O 1
ATOM 824 N N . ALA A 1 102 ? 5.095 -4.871 -1.633 1.00 93.50 102 ALA A N 1
ATOM 825 C CA . ALA A 1 102 ? 4.315 -6.089 -1.429 1.00 93.50 102 ALA A CA 1
ATOM 826 C C . ALA A 1 102 ? 4.707 -6.798 -0.120 1.00 93.50 102 ALA A C 1
ATOM 828 O O . ALA A 1 102 ? 3.837 -7.209 0.646 1.00 93.50 102 ALA A O 1
ATOM 829 N N . ARG A 1 103 ? 6.008 -6.892 0.189 1.00 93.69 103 ARG A N 1
ATOM 830 C CA . ARG A 1 103 ? 6.494 -7.466 1.457 1.00 93.69 103 ARG A CA 1
ATOM 831 C C . ARG A 1 103 ? 6.035 -6.656 2.671 1.00 93.69 103 ARG A C 1
ATOM 833 O O . ARG A 1 103 ? 5.559 -7.250 3.636 1.00 93.69 103 ARG A O 1
ATOM 840 N N . LYS A 1 104 ? 6.126 -5.320 2.618 1.00 93.31 104 LYS A N 1
ATOM 841 C CA . LYS A 1 104 ? 5.633 -4.436 3.691 1.00 93.31 104 LYS A CA 1
ATOM 842 C C . LYS A 1 104 ? 4.131 -4.615 3.920 1.00 93.31 104 LYS A C 1
ATOM 844 O O . LYS A 1 104 ? 3.713 -4.842 5.051 1.00 93.31 104 LYS A O 1
ATOM 849 N N . ALA A 1 105 ? 3.332 -4.588 2.854 1.00 93.88 105 ALA A N 1
ATOM 850 C CA . ALA A 1 105 ? 1.887 -4.782 2.936 1.00 93.88 105 ALA A CA 1
ATOM 851 C C . ALA A 1 105 ? 1.528 -6.163 3.510 1.00 93.88 105 ALA A C 1
ATOM 853 O O . ALA A 1 105 ? 0.685 -6.261 4.399 1.00 93.88 105 ALA A O 1
ATOM 854 N N . LYS A 1 106 ? 2.222 -7.224 3.074 1.00 94.81 106 LYS A N 1
ATOM 855 C CA . LYS A 1 106 ? 2.044 -8.580 3.613 1.00 94.81 106 LYS A CA 1
ATOM 856 C C . LYS A 1 106 ? 2.351 -8.646 5.112 1.00 94.81 106 LYS A C 1
ATOM 858 O O . LYS A 1 106 ? 1.598 -9.272 5.851 1.00 94.81 106 LYS A O 1
ATOM 863 N N . ARG A 1 107 ? 3.416 -7.981 5.573 1.00 94.88 107 ARG A N 1
ATOM 864 C CA . ARG A 1 107 ? 3.771 -7.917 7.001 1.00 94.88 107 ARG A CA 1
ATOM 865 C C . ARG A 1 107 ? 2.697 -7.207 7.824 1.00 94.88 107 ARG A C 1
ATOM 867 O O . ARG A 1 107 ? 2.323 -7.707 8.874 1.00 94.88 107 ARG A O 1
ATOM 874 N N . ILE A 1 108 ? 2.166 -6.090 7.329 1.00 94.06 108 ILE A N 1
ATOM 875 C CA . ILE A 1 108 ? 1.068 -5.367 7.989 1.00 94.06 108 ILE A CA 1
ATOM 876 C C . ILE A 1 108 ? -0.181 -6.250 8.082 1.00 94.06 108 ILE A C 1
ATOM 878 O O . ILE A 1 108 ? -0.799 -6.325 9.137 1.00 94.06 108 ILE A O 1
ATOM 882 N N . LEU A 1 109 ? -0.530 -6.958 7.004 1.00 95.44 109 LEU A N 1
ATOM 883 C CA . LEU A 1 109 ? -1.656 -7.896 6.998 1.00 95.44 109 LEU A CA 1
ATOM 884 C C . LEU A 1 109 ? -1.488 -9.021 8.023 1.00 95.44 109 LEU A C 1
ATOM 886 O O . LEU A 1 109 ? -2.446 -9.332 8.729 1.00 95.44 109 LEU A O 1
ATOM 890 N N . LYS A 1 110 ? -0.278 -9.574 8.142 1.00 95.06 110 LYS A N 1
ATOM 891 C CA . LYS A 1 110 ? 0.039 -10.592 9.145 1.00 95.06 110 LYS A CA 1
ATOM 892 C C . LYS A 1 110 ? -0.071 -10.026 10.562 1.00 95.06 110 LYS A C 1
ATOM 894 O O . LYS A 1 110 ? -0.819 -10.559 11.366 1.00 95.06 110 LYS A O 1
ATOM 899 N N . ASN A 1 111 ? 0.623 -8.927 10.844 1.00 93.81 111 ASN A N 1
ATOM 900 C CA . ASN A 1 111 ? 0.799 -8.440 12.211 1.00 93.8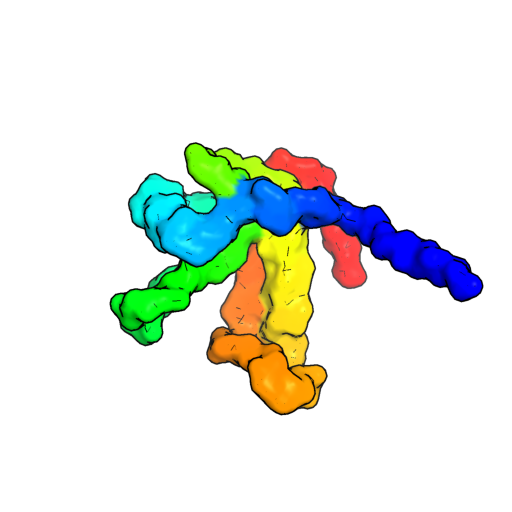1 111 ASN A CA 1
ATOM 901 C C . ASN A 1 111 ? -0.433 -7.704 12.757 1.00 93.81 111 ASN A C 1
ATOM 903 O O . ASN A 1 111 ? -0.741 -7.834 13.930 1.00 93.81 111 ASN A O 1
ATOM 907 N N . MET A 1 112 ? -1.133 -6.919 11.930 1.00 92.69 112 MET A N 1
ATOM 908 C CA . MET A 1 112 ? -2.261 -6.094 12.394 1.00 92.69 112 MET A CA 1
ATOM 909 C C . MET A 1 112 ? -3.623 -6.767 12.233 1.00 92.69 112 MET A C 1
ATOM 911 O O . MET A 1 112 ? -4.585 -6.353 12.871 1.00 92.69 112 MET A O 1
ATOM 915 N N . PHE A 1 113 ? -3.741 -7.740 11.329 1.00 92.75 113 PHE A N 1
ATOM 916 C CA . PHE A 1 113 ? -5.037 -8.317 10.958 1.00 92.75 113 PHE A CA 1
ATOM 917 C C . PHE A 1 113 ? -5.066 -9.847 11.016 1.00 92.75 113 PHE A C 1
ATOM 919 O O . PHE A 1 113 ? -6.054 -10.431 10.567 1.00 92.75 113 PHE A O 1
ATOM 926 N N . ASN A 1 114 ? -3.991 -10.475 11.512 1.00 92.56 114 ASN A N 1
ATOM 927 C CA . ASN A 1 114 ? -3.783 -11.924 11.551 1.00 92.56 114 ASN A CA 1
ATOM 928 C C . ASN A 1 114 ? -4.106 -12.623 10.214 1.00 92.56 114 ASN A C 1
ATOM 930 O O . ASN A 1 114 ? -4.699 -13.697 10.159 1.00 92.56 114 ASN A O 1
ATOM 934 N N . VAL A 1 115 ? -3.777 -11.970 9.092 1.00 90.75 115 VAL A N 1
ATOM 935 C CA . VAL A 1 115 ? -4.040 -12.500 7.750 1.00 90.75 115 VAL A CA 1
ATOM 936 C C . VAL A 1 115 ? -2.784 -13.143 7.193 1.00 90.75 115 VAL A C 1
ATOM 938 O O . VAL A 1 115 ? -1.767 -12.476 6.986 1.00 90.75 115 VAL A O 1
ATOM 941 N N . THR A 1 116 ? -2.903 -14.406 6.793 1.00 88.12 116 THR A N 1
ATOM 942 C CA . THR A 1 116 ? -1.846 -15.109 6.066 1.00 88.12 116 THR A CA 1
ATOM 943 C C . THR A 1 116 ? -2.185 -15.186 4.580 1.00 88.12 116 THR A C 1
ATOM 945 O O . THR A 1 116 ? -3.185 -15.776 4.184 1.00 88.12 116 THR A O 1
ATOM 948 N N . ILE A 1 117 ? -1.337 -14.582 3.742 1.00 85.69 117 ILE A N 1
ATOM 949 C CA . ILE A 1 117 ? -1.441 -14.669 2.279 1.00 85.69 117 ILE A CA 1
ATOM 950 C C . ILE A 1 117 ? -0.535 -15.803 1.787 1.00 85.69 117 ILE A C 1
ATOM 952 O O . ILE A 1 117 ? 0.697 -15.698 1.902 1.00 85.69 117 ILE A O 1
ATOM 956 N N . LYS A 1 118 ? -1.145 -16.859 1.235 1.00 77.75 118 LYS A N 1
ATOM 957 C CA . LYS A 1 118 ? -0.443 -17.937 0.519 1.00 77.75 118 LYS A CA 1
ATOM 958 C C . LYS A 1 118 ? 0.153 -17.385 -0.787 1.00 77.75 118 LYS A C 1
ATOM 960 O O . LYS A 1 118 ? -0.374 -16.423 -1.345 1.00 77.75 118 LYS A O 1
ATOM 965 N N . LYS A 1 119 ? 1.339 -17.880 -1.146 1.00 60.69 119 LYS A N 1
ATOM 966 C CA . LYS A 1 119 ? 2.187 -17.337 -2.219 1.00 60.69 119 LYS A CA 1
ATOM 967 C C . LYS A 1 119 ? 1.629 -17.663 -3.596 1.00 60.69 119 LYS A C 1
ATOM 969 O O . LYS A 1 119 ? 1.091 -18.777 -3.729 1.00 60.69 119 LYS A O 1
#